Protein AF-A0A962YFQ2-F1 (afdb_monomer)

Secondary structure (DSSP, 8-state):
---HHHHHHHHHHHHH-SS--TTGGGGS--SSS-HHHHHHHHHHHHHHHHHHHHHHH-HHHHHHH-HHHHHHHHHHHHHHS----S--TTTTTTHHHHHHH-GGGTT-TTHHHHHHHHHHHHHHHHSPP-PPPPHHHHTTS--

pLDDT: mean 90.81, std 7.15, range [62.91, 98.56]

Sequence (143 aa):
MPSLRELQLHFASHIYDRNPPDDLPALILSKGIAAGNRLGIYRNNTLTGLSKALAAAYPVIERLVGTDFFRHMAHEYIRRHPSRSGDLADYGMIFPEFLADFEPCRKLVYLPDVARLEQAFNHAYRAAGHPPLATGELAQVAP

Radius of gyration: 20.1 Å; Cα contacts (8 Å, |Δi|>4): 91; chains: 1; bounding box: 49×41×59 Å

Mean predicted aligned error: 5.65 Å

Solvent-accessible surface area (backbone atoms only — not comparable to full-atom values): 8568 Å² total; per-residue (Å²): 131,79,52,72,68,53,50,52,50,53,49,50,36,53,50,66,44,96,80,45,80,86,67,58,50,83,76,42,82,58,80,91,48,55,32,64,57,54,49,50,52,50,28,51,50,51,55,52,51,55,39,50,44,41,44,71,57,34,51,66,59,28,68,74,63,32,65,71,53,37,53,56,51,38,52,54,46,44,65,78,56,62,82,90,59,95,66,58,87,71,52,62,79,60,45,31,62,48,45,67,71,34,69,94,42,60,87,50,76,60,54,27,58,54,40,47,50,38,48,51,51,55,50,61,72,67,47,78,91,69,83,80,75,53,74,77,57,54,74,69,59,80,132

Foldseek 3Di:
DDDPVRLVVQLVCLQQPPDGDPCNQVVDDPPVHRSNVVSVVNSVVQLVVQLVLVCVLQVVLCVVQDVVVSSVLSSVCCNVPPDPDPDSLCPCVCVLVSLCVVVVNVVVNCSSVSSVVSNVVSCVVPDDDDPDDDPVRVVPDDD

Structure (mmCIF, N/CA/C/O backbone):
data_AF-A0A962YFQ2-F1
#
_entry.id   AF-A0A962YFQ2-F1
#
loop_
_atom_site.group_PDB
_atom_site.id
_atom_site.type_symbol
_atom_site.label_atom_id
_atom_site.label_alt_id
_atom_site.label_comp_id
_atom_site.label_asym_id
_atom_site.label_entity_id
_atom_site.label_seq_id
_atom_site.pdbx_PDB_ins_code
_atom_site.Cartn_x
_atom_site.Cartn_y
_atom_site.Cartn_z
_atom_site.occupancy
_atom_site.B_iso_or_equiv
_atom_site.auth_seq_id
_atom_site.auth_comp_id
_atom_site.auth_asym_id
_atom_site.auth_atom_id
_atom_site.pdbx_PDB_model_num
ATOM 1 N N . MET A 1 1 ? 8.362 11.586 -33.984 1.00 77.94 1 MET A N 1
ATOM 2 C CA . MET A 1 1 ? 8.866 11.478 -32.597 1.00 77.94 1 MET A CA 1
ATOM 3 C C . MET A 1 1 ? 7.671 11.594 -31.669 1.00 77.94 1 MET A C 1
ATOM 5 O O . MET A 1 1 ? 6.831 12.436 -31.974 1.00 77.94 1 MET A O 1
ATOM 9 N N . PRO A 1 2 ? 7.555 10.761 -30.621 1.00 84.62 2 PRO A N 1
ATOM 10 C CA . PRO A 1 2 ? 6.449 10.868 -29.673 1.00 84.62 2 PRO A CA 1
ATOM 11 C C . PRO A 1 2 ? 6.481 12.228 -28.967 1.00 84.62 2 PRO A C 1
ATOM 13 O O . PRO A 1 2 ? 7.550 12.777 -28.691 1.00 84.62 2 PRO A O 1
ATOM 16 N N . SER A 1 3 ? 5.307 12.772 -28.677 1.00 92.06 3 SER A N 1
ATOM 17 C CA . SER A 1 3 ? 5.126 13.900 -27.768 1.00 92.06 3 SER A CA 1
ATOM 18 C C . SER A 1 3 ? 5.587 13.538 -26.352 1.00 92.06 3 SER A C 1
ATOM 20 O O . SER A 1 3 ? 5.674 12.365 -25.981 1.00 92.06 3 SER A O 1
ATOM 22 N N . LEU A 1 4 ? 5.832 14.550 -25.512 1.00 90.44 4 LEU A N 1
ATOM 23 C CA . LEU A 1 4 ? 6.191 14.325 -24.106 1.00 90.44 4 LEU A CA 1
ATOM 24 C C . LEU A 1 4 ? 5.137 13.481 -23.374 1.00 90.44 4 LEU A C 1
ATOM 26 O O . LEU A 1 4 ? 5.488 12.591 -22.604 1.00 90.44 4 LEU A O 1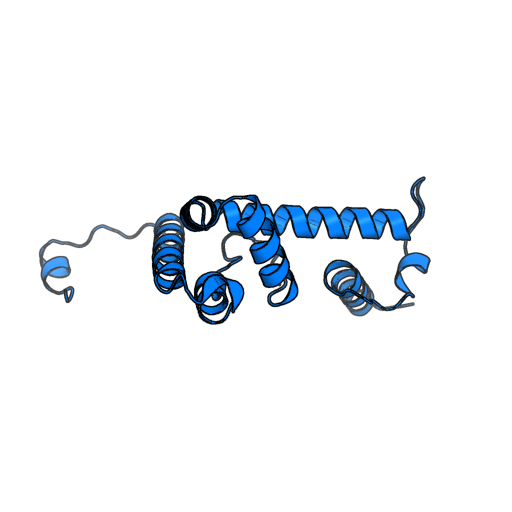
ATOM 30 N N . ARG A 1 5 ? 3.851 13.734 -23.644 1.00 90.62 5 ARG A N 1
ATOM 31 C CA . ARG A 1 5 ? 2.741 12.986 -23.047 1.00 90.62 5 ARG A CA 1
ATOM 32 C C . ARG A 1 5 ? 2.780 11.511 -23.447 1.00 90.62 5 ARG A C 1
ATOM 34 O O . ARG A 1 5 ? 2.615 10.653 -22.588 1.00 90.62 5 ARG A O 1
ATOM 41 N N . GLU A 1 6 ? 3.003 11.216 -24.725 1.00 89.06 6 GLU A N 1
ATOM 42 C CA . GLU A 1 6 ? 3.125 9.836 -25.217 1.00 89.06 6 GLU A CA 1
ATOM 43 C C . GLU A 1 6 ? 4.334 9.141 -24.589 1.00 89.06 6 GLU A C 1
ATOM 45 O O . GLU A 1 6 ? 4.196 8.040 -24.068 1.00 89.06 6 GLU A O 1
ATOM 50 N N . LEU A 1 7 ? 5.485 9.820 -24.514 1.00 88.69 7 LEU A N 1
ATOM 51 C CA . LEU A 1 7 ? 6.682 9.277 -23.871 1.00 88.69 7 LEU A CA 1
ATOM 52 C C . LEU A 1 7 ? 6.449 8.957 -22.385 1.00 88.69 7 LEU A C 1
ATOM 54 O O . LEU A 1 7 ? 6.861 7.900 -21.911 1.00 88.69 7 LEU A O 1
ATOM 58 N N . GLN A 1 8 ? 5.776 9.844 -21.648 1.00 87.81 8 GLN A N 1
ATOM 59 C CA . GLN A 1 8 ? 5.437 9.633 -20.236 1.00 87.81 8 GLN A CA 1
ATOM 60 C C . GLN A 1 8 ? 4.469 8.463 -20.043 1.00 87.81 8 GLN A C 1
ATOM 62 O O . GLN A 1 8 ? 4.661 7.662 -19.129 1.00 87.81 8 GLN A O 1
ATOM 67 N N . LEU A 1 9 ? 3.455 8.339 -20.904 1.00 86.44 9 LEU A N 1
ATOM 68 C CA . LEU A 1 9 ? 2.507 7.225 -20.861 1.00 86.44 9 LEU A CA 1
ATOM 69 C C . LEU A 1 9 ? 3.186 5.896 -21.200 1.00 86.44 9 LEU A C 1
ATOM 71 O O . LEU A 1 9 ? 2.992 4.921 -20.479 1.00 86.44 9 LEU A O 1
ATOM 75 N N . HIS A 1 10 ? 4.033 5.869 -22.233 1.00 87.00 10 HIS A N 1
ATOM 76 C CA . HIS A 1 10 ? 4.788 4.674 -22.611 1.00 87.00 10 HIS A CA 1
ATOM 77 C C . HIS A 1 10 ? 5.740 4.269 -21.482 1.00 87.00 10 HIS A C 1
ATOM 79 O O . HIS A 1 10 ? 5.776 3.103 -21.092 1.00 87.00 10 HIS A O 1
ATOM 85 N N . PHE A 1 11 ? 6.441 5.230 -20.871 1.00 88.19 11 PHE A N 1
ATOM 86 C CA . PHE A 1 11 ? 7.279 4.964 -19.704 1.00 88.19 11 PHE A CA 1
ATOM 87 C C . PHE A 1 11 ? 6.471 4.390 -18.537 1.00 88.19 11 PHE A C 1
ATOM 89 O O . PHE A 1 11 ? 6.837 3.341 -18.016 1.00 88.19 11 PHE A O 1
ATOM 96 N N . ALA A 1 12 ? 5.347 5.012 -18.167 1.00 86.88 12 ALA A N 1
ATOM 97 C CA . ALA A 1 12 ? 4.488 4.524 -17.091 1.00 86.88 12 ALA A CA 1
ATOM 98 C C . ALA A 1 12 ? 3.970 3.100 -17.359 1.00 86.88 12 ALA A C 1
ATOM 100 O O . ALA A 1 12 ? 4.076 2.253 -16.471 1.00 86.88 12 ALA A O 1
ATOM 101 N N . SER A 1 13 ? 3.511 2.796 -18.582 1.00 85.75 13 SER A N 1
ATOM 102 C CA . SER A 1 13 ? 3.131 1.424 -18.960 1.00 85.75 13 SER A CA 1
ATOM 103 C C . SER A 1 13 ? 4.304 0.457 -18.826 1.00 85.75 13 SER A C 1
ATOM 105 O O . SER A 1 13 ? 4.153 -0.642 -18.310 1.00 85.75 13 SER A O 1
ATOM 107 N N . HIS A 1 14 ? 5.521 0.877 -19.176 1.00 86.44 14 HIS A N 1
ATOM 108 C CA . HIS A 1 14 ? 6.696 0.024 -19.042 1.00 86.44 14 HIS A CA 1
ATOM 109 C C . HIS A 1 14 ? 7.063 -0.263 -17.579 1.00 86.44 14 HIS A C 1
ATOM 111 O O . HIS A 1 14 ? 7.680 -1.289 -17.288 1.00 86.44 14 HIS A O 1
ATOM 117 N N . ILE A 1 15 ? 6.678 0.603 -16.642 1.00 86.38 15 ILE A N 1
ATOM 118 C CA . ILE A 1 15 ? 6.889 0.383 -15.209 1.00 86.38 15 ILE A CA 1
ATOM 119 C C . ILE A 1 15 ? 5.787 -0.488 -14.595 1.00 86.38 15 ILE A C 1
ATOM 121 O O . ILE A 1 15 ? 6.109 -1.368 -13.800 1.00 86.38 15 ILE A O 1
ATOM 125 N N . TYR A 1 16 ? 4.520 -0.284 -14.960 1.00 83.50 16 TYR A N 1
ATOM 126 C CA . TYR A 1 16 ? 3.389 -0.943 -14.292 1.00 83.50 16 TYR A CA 1
ATOM 127 C C . TYR A 1 16 ? 2.825 -2.166 -15.031 1.00 83.50 16 TYR A C 1
ATOM 129 O O . TYR A 1 16 ? 2.316 -3.080 -14.379 1.00 83.50 16 TYR A O 1
ATOM 137 N N . ASP A 1 17 ? 2.951 -2.234 -16.357 1.00 76.75 17 ASP A N 1
ATOM 138 C CA . ASP A 1 17 ? 2.393 -3.319 -17.162 1.00 76.75 17 ASP A CA 1
ATOM 139 C C . ASP A 1 17 ? 3.384 -4.468 -17.361 1.00 76.75 17 ASP A C 1
ATOM 141 O O . ASP A 1 17 ? 4.602 -4.301 -17.473 1.00 76.75 17 ASP A O 1
ATOM 145 N N . ARG A 1 18 ? 2.835 -5.685 -17.439 1.00 62.91 18 ARG A N 1
ATOM 146 C CA . ARG A 1 18 ? 3.615 -6.919 -17.617 1.00 62.91 18 ARG A CA 1
ATOM 147 C C . ARG A 1 18 ? 4.084 -7.125 -19.060 1.00 62.91 18 ARG A C 1
ATOM 149 O O . ARG A 1 18 ? 5.040 -7.863 -19.272 1.00 62.91 18 ARG A O 1
ATOM 156 N N . ASN A 1 19 ? 3.405 -6.500 -20.023 1.00 67.00 19 ASN A N 1
ATOM 157 C CA . ASN A 1 19 ? 3.702 -6.604 -21.451 1.00 67.00 19 ASN A CA 1
ATOM 158 C C . ASN A 1 19 ? 3.574 -5.230 -22.134 1.00 67.00 19 ASN A C 1
ATOM 160 O O . ASN A 1 19 ? 2.623 -5.001 -22.883 1.00 67.00 19 ASN A O 1
ATOM 164 N N . PRO A 1 20 ? 4.459 -4.279 -21.799 1.00 69.00 20 PRO A N 1
ATOM 165 C CA . PRO A 1 20 ? 4.416 -2.954 -22.393 1.00 69.00 20 PRO A CA 1
ATOM 166 C C . PRO A 1 20 ? 4.790 -3.004 -23.883 1.00 69.00 20 PRO A C 1
ATOM 168 O O . PRO A 1 20 ? 5.497 -3.924 -24.303 1.00 69.00 20 PRO A O 1
ATOM 171 N N . PRO A 1 21 ? 4.372 -2.008 -24.680 1.00 67.75 21 PRO A N 1
ATOM 172 C CA . PRO A 1 21 ? 4.869 -1.836 -26.040 1.00 67.75 21 PRO A CA 1
ATOM 173 C C . PRO A 1 21 ? 6.407 -1.788 -26.067 1.00 67.75 21 PRO A C 1
ATOM 175 O O . PRO A 1 21 ? 7.038 -1.159 -25.211 1.00 67.75 21 PRO A O 1
ATOM 178 N N . ASP A 1 22 ? 7.012 -2.462 -27.047 1.00 69.75 22 ASP A N 1
ATOM 179 C CA . ASP A 1 22 ? 8.469 -2.662 -27.143 1.00 69.75 22 ASP A CA 1
ATOM 180 C C . ASP A 1 22 ? 9.201 -1.508 -27.865 1.00 69.75 22 ASP A C 1
ATOM 182 O O . ASP A 1 22 ? 10.324 -1.643 -28.344 1.00 69.75 22 ASP A O 1
ATOM 186 N N . ASP A 1 23 ? 8.561 -0.343 -27.980 1.00 78.56 23 ASP A N 1
ATOM 187 C CA . ASP A 1 23 ? 9.088 0.820 -28.705 1.00 78.56 23 ASP A CA 1
ATOM 188 C C . ASP A 1 23 ? 9.971 1.728 -27.829 1.00 78.56 23 ASP A C 1
ATOM 190 O O . ASP A 1 23 ? 10.848 2.439 -28.326 1.00 78.56 23 ASP A O 1
ATOM 194 N N . LEU A 1 24 ? 9.785 1.677 -26.508 1.00 80.75 24 LEU A N 1
ATOM 195 C CA . LEU A 1 24 ? 10.471 2.538 -25.548 1.00 80.75 24 LEU A CA 1
ATOM 196 C C . LEU A 1 24 ? 11.991 2.301 -25.436 1.00 80.75 24 LEU A C 1
ATOM 198 O O . LEU A 1 24 ? 12.719 3.292 -25.320 1.00 80.75 24 LEU A O 1
ATOM 202 N N . PRO A 1 25 ? 12.529 1.061 -25.484 1.00 82.06 25 PRO A N 1
ATOM 203 C CA . PRO A 1 25 ? 13.974 0.839 -25.403 1.00 82.06 25 PRO A CA 1
ATOM 204 C C . PRO A 1 25 ? 14.771 1.582 -26.484 1.00 82.06 25 PRO A C 1
ATOM 206 O O . PRO A 1 25 ? 15.879 2.044 -26.208 1.00 82.06 25 PRO A O 1
ATOM 209 N N . ALA A 1 26 ? 14.197 1.764 -27.679 1.00 83.94 26 ALA A N 1
ATOM 210 C CA . ALA A 1 26 ? 14.825 2.497 -28.781 1.00 83.94 26 ALA A CA 1
ATOM 211 C C . ALA A 1 26 ? 14.988 4.005 -28.498 1.00 83.94 26 ALA A C 1
ATOM 213 O O . ALA A 1 26 ? 15.810 4.669 -29.128 1.00 83.94 26 ALA A O 1
ATOM 214 N N . LEU A 1 27 ? 14.235 4.546 -27.536 1.00 84.44 27 LEU A N 1
ATOM 215 C CA . LEU A 1 27 ? 14.251 5.960 -27.148 1.00 84.44 27 LEU A CA 1
ATOM 216 C C . LEU A 1 27 ? 15.192 6.249 -25.964 1.00 84.44 27 LEU A C 1
ATOM 218 O O . LEU A 1 27 ? 15.368 7.405 -25.578 1.00 84.44 27 LEU A O 1
ATOM 222 N N . ILE A 1 28 ? 15.802 5.218 -25.369 1.00 85.12 28 ILE A N 1
ATOM 223 C CA . ILE A 1 28 ? 16.626 5.341 -24.162 1.00 85.12 28 ILE A CA 1
ATOM 224 C C . ILE A 1 28 ? 18.110 5.292 -24.514 1.00 85.12 28 ILE A C 1
ATOM 226 O O . ILE A 1 28 ? 18.623 4.325 -25.076 1.00 85.12 28 ILE A O 1
ATOM 230 N N . LEU A 1 29 ? 18.845 6.316 -24.080 1.00 85.12 29 LEU A N 1
ATOM 231 C CA . LEU A 1 29 ? 20.295 6.360 -24.230 1.00 85.12 29 LEU A CA 1
ATOM 232 C C . LEU A 1 29 ? 20.971 5.273 -23.383 1.00 85.12 29 LEU A C 1
ATOM 234 O O . LEU A 1 29 ? 20.956 5.302 -22.147 1.00 85.12 29 LEU A O 1
ATOM 238 N N . SER A 1 30 ? 21.638 4.348 -24.065 1.00 77.25 30 SER A N 1
ATOM 239 C CA . SER A 1 30 ? 22.413 3.267 -23.455 1.00 77.25 30 SER A CA 1
ATOM 240 C C . SER A 1 30 ? 23.767 3.791 -22.955 1.00 77.25 30 SER A C 1
ATOM 242 O O . SER A 1 30 ? 24.807 3.563 -23.561 1.00 77.25 30 SER A O 1
ATOM 244 N N . LYS A 1 31 ? 23.780 4.551 -21.851 1.00 80.00 31 LYS A N 1
ATOM 245 C CA . LYS A 1 31 ? 25.022 5.020 -21.198 1.00 80.00 31 LYS A CA 1
ATOM 246 C C . LYS A 1 31 ? 25.626 3.918 -20.315 1.00 80.00 31 LYS A C 1
ATOM 248 O O . LYS A 1 31 ? 25.469 3.965 -19.098 1.00 80.00 31 LYS A O 1
ATOM 253 N N . GLY A 1 32 ? 26.228 2.896 -20.927 1.00 84.38 32 GLY A N 1
ATOM 254 C CA . GLY A 1 32 ? 26.916 1.789 -20.232 1.00 84.38 32 GLY A CA 1
ATOM 255 C C . GLY A 1 32 ? 26.010 0.702 -19.631 1.00 84.38 32 GLY A C 1
ATOM 256 O O . GLY A 1 32 ? 26.500 -0.330 -19.192 1.00 84.38 32 GLY A O 1
ATOM 257 N N . ILE A 1 33 ? 24.690 0.898 -19.649 1.00 86.69 33 ILE A N 1
ATOM 258 C CA . ILE A 1 33 ? 23.678 -0.102 -19.285 1.00 86.69 33 ILE A CA 1
ATOM 259 C C . ILE A 1 33 ? 22.662 -0.133 -20.425 1.00 86.69 33 ILE A C 1
ATOM 261 O O . ILE A 1 33 ? 22.163 0.928 -20.815 1.00 86.69 33 ILE A O 1
ATOM 265 N N . ALA A 1 34 ? 22.360 -1.323 -20.949 1.00 89.06 34 ALA A N 1
ATOM 266 C CA . ALA A 1 34 ? 21.370 -1.502 -22.009 1.00 89.06 34 ALA A CA 1
ATOM 267 C C . ALA A 1 34 ? 20.002 -0.927 -21.598 1.00 89.06 34 ALA A C 1
ATOM 269 O O . ALA A 1 34 ? 19.595 -1.052 -20.441 1.00 89.06 34 ALA A O 1
ATOM 270 N N . ALA A 1 35 ? 19.286 -0.316 -22.544 1.00 87.69 35 ALA A N 1
ATOM 271 C CA . ALA A 1 35 ? 17.995 0.335 -22.308 1.00 87.69 35 ALA A CA 1
ATOM 272 C C . ALA A 1 35 ? 16.992 -0.541 -21.532 1.00 87.69 35 ALA A C 1
ATOM 274 O O . ALA A 1 35 ? 16.442 -0.093 -20.523 1.00 87.69 35 ALA A O 1
ATOM 275 N N . GLY A 1 36 ? 16.829 -1.807 -21.934 1.00 84.81 36 GLY A N 1
ATOM 276 C CA . GLY A 1 36 ? 15.954 -2.762 -21.245 1.00 84.81 36 GLY A CA 1
ATOM 277 C C . GLY A 1 36 ? 16.350 -3.004 -19.783 1.00 84.81 36 GLY A C 1
ATOM 278 O O . GLY A 1 36 ? 15.497 -3.005 -18.900 1.00 84.81 36 GLY A O 1
ATOM 279 N N . ASN A 1 37 ? 17.651 -3.093 -19.488 1.00 87.31 37 ASN A N 1
ATOM 280 C CA . ASN A 1 37 ? 18.136 -3.258 -18.114 1.00 87.31 37 ASN A CA 1
ATOM 281 C C . ASN A 1 37 ? 17.862 -2.010 -17.262 1.00 87.31 37 ASN A C 1
ATOM 283 O O . ASN A 1 37 ? 17.499 -2.132 -16.095 1.00 87.31 37 ASN A O 1
ATOM 287 N N . ARG A 1 38 ? 17.984 -0.804 -17.834 1.00 89.31 38 ARG A N 1
ATOM 288 C CA . ARG A 1 38 ? 17.653 0.453 -17.131 1.00 89.31 38 ARG A CA 1
ATOM 289 C C . ARG A 1 38 ? 16.168 0.514 -16.770 1.00 89.31 38 ARG A C 1
ATOM 291 O O . ARG A 1 38 ? 15.833 0.900 -15.652 1.00 89.31 38 ARG A O 1
ATOM 298 N N . LEU A 1 39 ? 15.299 0.107 -17.696 1.00 88.06 39 LEU A N 1
ATOM 299 C CA . LEU A 1 39 ? 13.858 0.000 -17.458 1.00 88.06 39 LEU A CA 1
ATOM 300 C C . LEU A 1 39 ? 13.545 -1.036 -16.373 1.00 88.06 39 LEU A C 1
ATOM 302 O O . LEU A 1 39 ? 12.767 -0.748 -15.465 1.00 88.06 39 LEU A O 1
ATOM 306 N N . GLY A 1 40 ? 14.213 -2.192 -16.403 1.00 88.31 40 GLY A N 1
ATOM 307 C CA . GLY A 1 40 ? 14.104 -3.214 -15.360 1.00 88.31 40 GLY A CA 1
ATOM 308 C C . GLY A 1 40 ? 14.502 -2.703 -13.972 1.00 88.31 40 GLY A C 1
ATOM 309 O O . GLY A 1 40 ? 13.782 -2.937 -13.003 1.00 88.31 40 GLY A O 1
ATOM 310 N N . ILE A 1 41 ? 15.597 -1.942 -13.867 1.00 90.31 41 ILE A N 1
ATOM 311 C CA . ILE A 1 41 ? 16.017 -1.307 -12.605 1.00 90.31 41 ILE A CA 1
ATOM 312 C C . ILE A 1 41 ? 14.933 -0.356 -12.091 1.00 90.31 41 ILE A C 1
ATOM 314 O O . ILE A 1 41 ? 14.585 -0.405 -10.913 1.00 90.31 41 ILE A O 1
ATOM 318 N N . TYR A 1 42 ? 14.376 0.490 -12.962 1.00 89.88 42 TYR A N 1
ATOM 319 C CA . TYR A 1 42 ? 13.335 1.432 -12.557 1.00 89.88 42 TYR A CA 1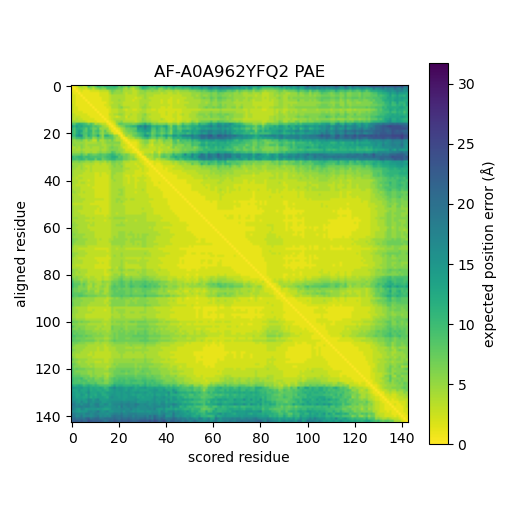
ATOM 320 C C . TYR A 1 42 ? 12.071 0.702 -12.092 1.00 89.88 42 TYR A C 1
ATOM 322 O O . TYR A 1 42 ? 11.562 1.002 -11.017 1.00 89.88 42 TYR A O 1
ATOM 330 N N . ARG A 1 43 ? 11.630 -0.327 -12.830 1.00 90.12 43 ARG A N 1
ATOM 331 C CA . ARG A 1 43 ? 10.495 -1.182 -12.454 1.00 90.12 43 ARG A CA 1
ATOM 332 C C . ARG A 1 43 ? 10.689 -1.806 -11.071 1.00 90.12 43 ARG A C 1
ATOM 334 O O . ARG A 1 43 ? 9.802 -1.719 -10.224 1.00 90.12 43 ARG A O 1
ATOM 341 N N . ASN A 1 44 ? 11.866 -2.378 -10.820 1.00 91.56 44 ASN A N 1
ATOM 342 C CA . ASN A 1 44 ? 12.196 -2.994 -9.534 1.00 91.56 44 ASN A CA 1
ATOM 343 C C . ASN A 1 44 ? 12.213 -1.970 -8.393 1.00 91.56 44 ASN A C 1
ATOM 345 O O . ASN A 1 44 ? 11.691 -2.240 -7.308 1.00 91.56 44 ASN A O 1
ATOM 34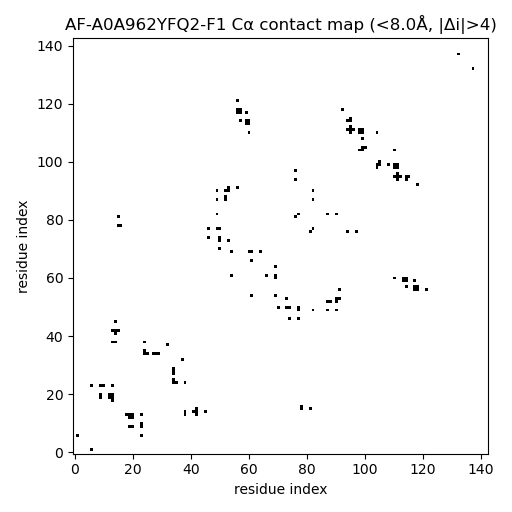9 N N . ASN A 1 45 ? 12.782 -0.788 -8.634 1.00 92.75 45 ASN A N 1
ATOM 350 C CA . ASN A 1 45 ? 12.829 0.285 -7.645 1.00 92.75 45 ASN A CA 1
ATOM 351 C C . ASN A 1 45 ? 11.432 0.821 -7.327 1.00 92.75 45 ASN A C 1
ATOM 353 O O . ASN A 1 45 ? 11.124 1.021 -6.154 1.00 92.75 45 ASN A O 1
ATOM 357 N N . THR A 1 46 ? 10.573 0.997 -8.335 1.00 92.00 46 THR A N 1
ATOM 358 C CA . THR A 1 46 ? 9.176 1.397 -8.136 1.00 92.00 46 THR A CA 1
ATOM 359 C C . THR A 1 46 ? 8.429 0.364 -7.299 1.00 92.00 46 THR A C 1
ATOM 361 O O . THR A 1 46 ? 7.842 0.726 -6.282 1.00 92.00 46 THR A O 1
ATOM 364 N N . LEU A 1 47 ? 8.505 -0.923 -7.655 1.00 92.69 47 LEU A N 1
ATOM 365 C CA . LEU A 1 47 ? 7.845 -1.994 -6.902 1.00 92.69 47 LEU A CA 1
ATOM 366 C C . LEU A 1 47 ? 8.326 -2.048 -5.444 1.00 92.69 47 LEU A C 1
ATOM 368 O O . LEU A 1 47 ? 7.518 -2.124 -4.517 1.00 92.69 47 LEU A O 1
ATOM 372 N N . THR A 1 48 ? 9.641 -1.950 -5.238 1.00 94.12 48 THR A N 1
ATOM 373 C CA . THR A 1 48 ? 10.256 -1.952 -3.904 1.00 94.12 48 THR A CA 1
ATOM 374 C C . THR A 1 48 ? 9.829 -0.732 -3.090 1.00 94.12 48 THR A C 1
ATOM 376 O O . THR A 1 48 ? 9.482 -0.868 -1.920 1.00 94.12 48 THR A O 1
ATOM 379 N N . GLY A 1 49 ? 9.844 0.460 -3.692 1.00 94.75 49 GLY A N 1
ATOM 380 C CA . GLY A 1 49 ? 9.466 1.710 -3.035 1.00 94.75 49 GLY A CA 1
ATOM 381 C C . GLY A 1 49 ? 8.000 1.717 -2.609 1.00 94.75 49 GLY A C 1
ATOM 382 O O . GLY A 1 49 ? 7.705 2.001 -1.452 1.00 94.75 49 GLY A O 1
ATOM 383 N N . LEU A 1 50 ? 7.093 1.320 -3.505 1.00 95.56 50 LEU A N 1
ATOM 384 C CA . LEU A 1 50 ? 5.662 1.242 -3.205 1.00 95.56 50 LEU A CA 1
ATOM 385 C C . LEU A 1 50 ? 5.346 0.166 -2.158 1.00 95.56 50 LEU A C 1
ATOM 387 O O . LEU A 1 50 ? 4.514 0.391 -1.284 1.00 95.56 50 LEU A O 1
ATOM 391 N N . SER A 1 51 ? 6.041 -0.975 -2.189 1.00 96.12 51 SER A N 1
ATOM 392 C CA . SER A 1 51 ? 5.870 -2.019 -1.167 1.00 96.12 51 SER A CA 1
ATOM 393 C C . SER A 1 51 ? 6.324 -1.538 0.211 1.00 96.12 51 SER A C 1
ATOM 395 O O . SER A 1 51 ? 5.646 -1.785 1.204 1.00 96.12 51 SER A O 1
ATOM 397 N N . LYS A 1 52 ? 7.443 -0.803 0.276 1.00 96.19 52 LYS A N 1
ATOM 398 C CA . LYS A 1 52 ? 7.919 -0.179 1.518 1.00 96.19 52 LYS A CA 1
ATOM 399 C C . LYS A 1 52 ? 6.963 0.896 2.028 1.00 96.19 52 LYS A C 1
ATOM 401 O O . LYS A 1 52 ? 6.761 0.980 3.232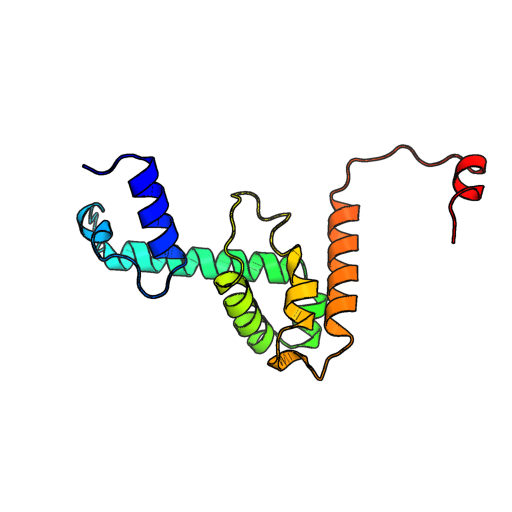 1.00 96.19 52 LYS A O 1
ATOM 406 N N . ALA A 1 53 ? 6.370 1.689 1.136 1.00 95.81 53 ALA A N 1
ATOM 407 C CA . ALA A 1 53 ? 5.365 2.679 1.515 1.00 95.81 53 ALA A CA 1
ATOM 408 C C . ALA A 1 53 ? 4.132 2.010 2.143 1.00 95.81 53 ALA A C 1
ATOM 410 O O . ALA A 1 53 ? 3.687 2.439 3.202 1.00 95.81 53 ALA A O 1
ATOM 411 N N . LEU A 1 54 ? 3.644 0.908 1.559 1.00 97.50 54 LEU A N 1
ATOM 412 C CA . LEU A 1 54 ? 2.551 0.128 2.150 1.00 97.50 54 LEU A CA 1
ATOM 413 C C . LEU A 1 54 ? 2.932 -0.462 3.509 1.00 97.50 54 LEU A C 1
ATOM 415 O O . LEU A 1 54 ? 2.133 -0.387 4.432 1.00 97.50 54 LEU A O 1
ATOM 419 N N . ALA A 1 55 ? 4.136 -1.019 3.656 1.00 97.56 55 ALA A N 1
ATOM 420 C CA . ALA A 1 55 ? 4.601 -1.557 4.939 1.00 97.56 55 ALA A CA 1
ATOM 421 C C . ALA A 1 55 ? 4.698 -0.469 6.022 1.00 97.56 55 ALA A C 1
ATOM 423 O O . ALA A 1 55 ? 4.353 -0.704 7.175 1.00 97.56 55 ALA A O 1
ATOM 424 N N . ALA A 1 56 ? 5.129 0.739 5.647 1.00 95.69 56 ALA A N 1
ATOM 425 C CA . ALA A 1 56 ? 5.182 1.879 6.555 1.00 95.69 56 ALA A CA 1
ATOM 426 C C . ALA A 1 56 ? 3.784 2.385 6.949 1.00 95.69 56 ALA A C 1
ATOM 428 O O . ALA A 1 56 ? 3.594 2.798 8.089 1.00 95.69 56 ALA A O 1
ATOM 429 N N . ALA A 1 57 ? 2.818 2.343 6.026 1.00 95.75 57 ALA A N 1
ATOM 430 C CA . ALA A 1 57 ? 1.437 2.742 6.286 1.00 95.75 57 ALA A CA 1
ATOM 431 C C . ALA A 1 57 ? 0.642 1.683 7.074 1.00 95.75 57 ALA A C 1
ATOM 433 O O . ALA A 1 57 ? -0.238 2.049 7.848 1.00 95.75 57 ALA A O 1
ATOM 434 N N . TYR A 1 58 ? 0.960 0.396 6.898 1.00 97.69 58 TYR A N 1
ATOM 435 C CA . TYR A 1 58 ? 0.223 -0.739 7.468 1.00 97.69 58 TYR A CA 1
ATOM 436 C C . TYR A 1 58 ? 1.124 -1.749 8.218 1.00 97.69 58 TYR A C 1
ATOM 438 O O . TYR A 1 58 ? 1.121 -2.948 7.896 1.00 97.69 58 TYR A O 1
ATOM 446 N N . PRO A 1 59 ? 1.939 -1.307 9.197 1.00 97.94 59 PRO A N 1
ATOM 447 C CA . PRO A 1 59 ? 2.877 -2.177 9.907 1.00 97.94 59 PRO A CA 1
ATOM 448 C C . PRO A 1 59 ? 2.195 -3.282 10.727 1.00 97.94 59 PRO A C 1
ATOM 450 O O . PRO A 1 59 ? 2.770 -4.359 10.908 1.00 97.94 59 PRO A O 1
ATOM 453 N N . VAL A 1 60 ? 0.981 -3.064 11.241 1.00 98.38 60 VAL A N 1
ATOM 454 C CA . VAL A 1 60 ? 0.230 -4.099 11.965 1.00 98.38 60 VAL A CA 1
ATOM 455 C C . VAL A 1 60 ? -0.265 -5.163 10.994 1.00 98.38 60 VAL A C 1
ATOM 457 O O . VAL A 1 60 ? -0.127 -6.348 11.305 1.00 98.38 60 VAL A O 1
ATOM 460 N N . ILE A 1 61 ? -0.750 -4.786 9.805 1.00 98.50 61 ILE A N 1
ATOM 461 C CA . ILE A 1 61 ? -1.082 -5.772 8.765 1.00 98.50 61 ILE A CA 1
ATOM 462 C C . ILE A 1 61 ? 0.132 -6.641 8.429 1.00 98.50 61 ILE A C 1
ATOM 464 O O . ILE A 1 61 ? -0.001 -7.865 8.431 1.00 98.50 61 ILE A O 1
ATOM 468 N N . GLU A 1 62 ? 1.313 -6.051 8.206 1.00 98.56 62 GLU A N 1
ATOM 469 C CA . GLU A 1 62 ? 2.536 -6.823 7.935 1.00 98.56 62 GLU A CA 1
ATOM 470 C C . GLU A 1 62 ? 2.843 -7.821 9.061 1.00 98.56 62 GLU A C 1
ATOM 472 O O . GLU A 1 62 ? 3.132 -8.988 8.794 1.00 98.56 62 GLU A O 1
ATOM 477 N N . ARG A 1 63 ? 2.725 -7.400 10.324 1.00 98.38 63 ARG A N 1
ATOM 478 C CA . ARG A 1 63 ? 2.958 -8.275 11.484 1.00 98.38 63 ARG A CA 1
ATOM 479 C C . ARG A 1 63 ? 1.950 -9.416 11.587 1.00 98.38 63 ARG A C 1
ATOM 481 O O . ARG A 1 63 ? 2.321 -10.499 12.027 1.00 98.38 63 ARG A O 1
ATOM 488 N N . LEU A 1 64 ? 0.693 -9.176 11.217 1.00 98.19 64 LEU A N 1
ATOM 489 C CA . LEU A 1 64 ? -0.378 -10.171 11.297 1.00 98.19 64 LEU A CA 1
ATOM 490 C C . LEU A 1 64 ? -0.235 -11.265 10.239 1.00 98.19 64 LEU A C 1
ATOM 492 O O . LEU A 1 64 ? -0.489 -12.432 10.529 1.00 98.19 64 LEU A O 1
ATOM 496 N N . VAL A 1 65 ? 0.156 -10.893 9.020 1.00 97.88 65 VAL A N 1
ATOM 497 C CA . VAL A 1 65 ? 0.239 -11.832 7.888 1.00 97.88 65 VAL A CA 1
ATOM 498 C C . VAL A 1 65 ? 1.652 -12.374 7.649 1.00 97.88 65 VAL A C 1
ATOM 500 O O . VAL A 1 65 ? 1.820 -13.381 6.965 1.00 97.88 65 VAL A O 1
ATOM 503 N N . GLY A 1 66 ? 2.665 -11.720 8.219 1.00 98.31 66 GLY A N 1
ATOM 504 C CA . GLY A 1 66 ? 4.079 -12.007 8.013 1.00 98.31 66 GLY A CA 1
ATOM 505 C C . GLY A 1 66 ? 4.657 -11.324 6.769 1.00 98.31 66 GLY A C 1
ATOM 506 O O . GLY A 1 66 ? 3.994 -11.177 5.741 1.00 98.31 66 GLY A O 1
ATOM 507 N N . THR A 1 67 ? 5.936 -10.950 6.842 1.00 97.88 67 THR A N 1
ATOM 508 C CA . THR A 1 67 ? 6.645 -10.167 5.813 1.00 97.88 67 THR A CA 1
ATOM 509 C C . THR A 1 67 ? 6.596 -10.789 4.416 1.00 97.88 67 THR A C 1
ATOM 511 O O . THR A 1 67 ? 6.375 -10.083 3.431 1.00 97.88 67 THR A O 1
ATOM 514 N N . ASP A 1 68 ? 6.771 -12.108 4.290 1.00 97.75 68 ASP A N 1
ATOM 515 C CA . ASP A 1 68 ? 6.773 -12.752 2.972 1.00 97.75 68 ASP A CA 1
ATOM 516 C C . ASP A 1 68 ? 5.397 -12.707 2.306 1.00 97.75 68 ASP A C 1
ATOM 518 O O . ASP A 1 68 ? 5.305 -12.413 1.111 1.00 97.75 68 ASP A O 1
ATOM 522 N N . PHE A 1 69 ? 4.324 -12.951 3.062 1.00 97.81 69 PHE A N 1
ATOM 523 C CA . PHE A 1 69 ? 2.965 -12.837 2.538 1.00 97.81 69 PHE A CA 1
ATOM 524 C C . PHE A 1 69 ? 2.620 -11.378 2.240 1.00 97.81 69 PHE A C 1
ATOM 526 O O . PHE A 1 69 ? 2.106 -11.084 1.160 1.00 97.81 69 PHE A O 1
ATOM 533 N N . PHE A 1 70 ? 2.974 -10.458 3.143 1.00 98.31 70 PHE A N 1
ATOM 534 C CA . PHE A 1 70 ? 2.761 -9.028 2.948 1.00 98.31 70 PHE A CA 1
ATOM 535 C C . PHE A 1 70 ? 3.413 -8.534 1.657 1.00 98.31 70 PHE A C 1
ATOM 537 O O . PHE A 1 70 ? 2.766 -7.851 0.872 1.00 98.31 70 PHE A O 1
ATOM 544 N N . ARG A 1 71 ? 4.656 -8.942 1.373 1.00 97.00 71 ARG A N 1
ATOM 545 C CA . ARG A 1 71 ? 5.350 -8.589 0.127 1.00 97.00 71 ARG A CA 1
ATOM 546 C C . ARG A 1 71 ? 4.585 -9.056 -1.115 1.00 97.00 71 ARG A C 1
ATOM 548 O O . ARG A 1 71 ? 4.419 -8.280 -2.052 1.00 97.00 71 ARG A O 1
ATOM 555 N N . HIS A 1 72 ? 4.097 -10.298 -1.133 1.00 96.19 72 HIS A N 1
ATOM 556 C CA . HIS A 1 72 ? 3.302 -10.806 -2.261 1.00 96.19 72 HIS A CA 1
ATOM 557 C C . HIS A 1 72 ? 1.975 -10.054 -2.413 1.00 96.19 72 HIS A C 1
ATOM 559 O O . HIS A 1 72 ? 1.594 -9.675 -3.519 1.00 96.19 72 HIS A O 1
ATOM 565 N N . MET A 1 73 ? 1.293 -9.802 -1.299 1.00 97.50 73 MET A N 1
ATOM 566 C CA . MET A 1 73 ? 0.041 -9.056 -1.257 1.00 97.50 73 MET A CA 1
ATOM 567 C C . MET A 1 73 ? 0.222 -7.600 -1.716 1.00 97.50 73 MET A C 1
ATOM 569 O O . MET A 1 73 ? -0.569 -7.106 -2.515 1.00 97.50 73 MET A O 1
ATOM 573 N N . ALA A 1 74 ? 1.297 -6.936 -1.288 1.00 97.25 74 ALA A N 1
ATOM 574 C CA . ALA A 1 74 ? 1.663 -5.591 -1.715 1.00 97.25 74 ALA A CA 1
ATOM 575 C C . ALA A 1 74 ? 1.931 -5.536 -3.224 1.00 97.25 74 ALA A C 1
ATOM 577 O O . ALA A 1 74 ? 1.446 -4.629 -3.895 1.00 97.25 74 ALA A O 1
ATOM 578 N N . HIS A 1 75 ? 2.637 -6.523 -3.788 1.00 95.06 75 HIS A N 1
ATOM 579 C CA . HIS A 1 75 ? 2.833 -6.613 -5.237 1.00 95.06 75 HIS A CA 1
ATOM 580 C C . HIS A 1 75 ? 1.502 -6.739 -5.995 1.00 95.06 75 HIS A C 1
ATOM 582 O O . HIS A 1 75 ? 1.310 -6.067 -7.009 1.00 95.06 75 HIS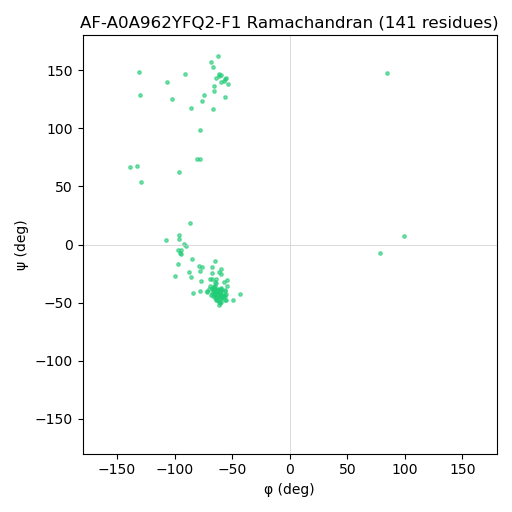 A O 1
ATOM 588 N N . GLU A 1 76 ? 0.567 -7.556 -5.499 1.00 95.69 76 GLU A N 1
ATOM 589 C CA . GLU A 1 76 ? -0.771 -7.671 -6.091 1.00 95.69 76 GLU A CA 1
ATOM 590 C C . GLU A 1 76 ? -1.570 -6.368 -5.984 1.00 95.69 76 GLU A C 1
ATOM 592 O O . GLU A 1 76 ? -2.219 -5.980 -6.958 1.00 95.69 76 GLU A O 1
ATOM 597 N N . TYR A 1 77 ? -1.484 -5.663 -4.853 1.00 96.81 77 TYR A N 1
ATOM 598 C CA . TYR A 1 77 ? -2.095 -4.346 -4.692 1.00 96.81 77 TYR A CA 1
ATOM 599 C C . TYR A 1 77 ? -1.520 -3.336 -5.690 1.00 96.81 77 TYR A C 1
ATOM 601 O O . TYR A 1 77 ? -2.276 -2.731 -6.441 1.00 96.81 77 TYR A O 1
ATOM 609 N N . ILE A 1 78 ? -0.189 -3.207 -5.763 1.00 94.81 78 ILE A N 1
ATOM 610 C CA . ILE A 1 78 ? 0.516 -2.283 -6.670 1.00 94.81 78 ILE A CA 1
ATOM 611 C C . ILE A 1 78 ? 0.113 -2.527 -8.125 1.00 94.81 78 ILE A C 1
ATOM 613 O O . ILE A 1 78 ? -0.072 -1.584 -8.892 1.00 94.81 78 ILE A O 1
ATOM 617 N N . ARG A 1 79 ? -0.056 -3.796 -8.504 1.00 91.12 79 ARG A N 1
ATOM 618 C CA . ARG A 1 79 ? -0.466 -4.183 -9.855 1.00 91.12 79 ARG A CA 1
ATOM 619 C C . ARG A 1 79 ? -1.896 -3.751 -10.185 1.00 91.12 79 ARG A C 1
ATOM 621 O O . ARG A 1 79 ? -2.170 -3.395 -11.325 1.00 91.12 79 ARG A O 1
ATOM 628 N N . ARG A 1 80 ? -2.821 -3.831 -9.225 1.00 92.44 80 ARG A N 1
ATOM 629 C CA . ARG A 1 80 ? -4.240 -3.474 -9.423 1.00 92.44 80 ARG A CA 1
ATOM 630 C C . ARG A 1 80 ? -4.502 -1.981 -9.222 1.00 92.44 80 ARG A C 1
ATOM 632 O O . ARG A 1 80 ? -5.420 -1.435 -9.826 1.00 92.44 80 ARG A O 1
ATOM 639 N N . HIS A 1 81 ? -3.684 -1.334 -8.399 1.00 93.12 81 HIS A N 1
ATOM 640 C CA . HIS A 1 81 ? -3.831 0.049 -7.962 1.00 93.12 81 HIS A CA 1
ATOM 641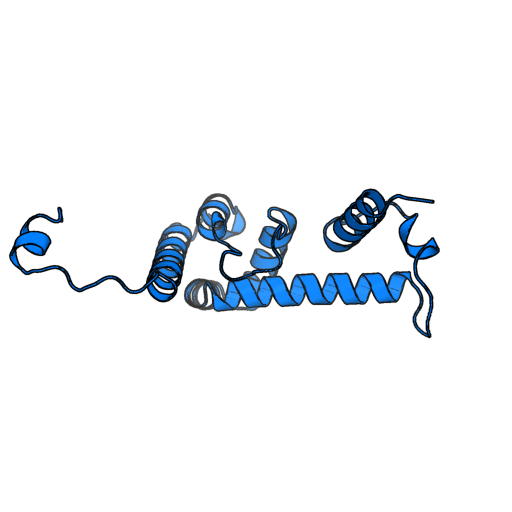 C C . HIS A 1 81 ? -2.486 0.788 -8.088 1.00 93.12 81 HIS A C 1
ATOM 643 O O . HIS A 1 81 ? -1.880 1.145 -7.075 1.00 93.12 81 HIS A O 1
ATOM 649 N N . PRO A 1 82 ? -1.983 1.013 -9.319 1.00 90.75 82 PRO A N 1
ATOM 650 C CA . PRO A 1 82 ? -0.709 1.696 -9.525 1.00 90.75 82 PRO A CA 1
ATOM 651 C C . PRO A 1 82 ? -0.750 3.122 -8.966 1.00 90.75 82 PRO A C 1
ATOM 653 O O . PRO A 1 82 ? -1.784 3.797 -9.024 1.00 90.75 82 PRO A O 1
ATOM 656 N N . SER A 1 83 ? 0.385 3.612 -8.453 1.00 90.38 83 SER A N 1
ATOM 657 C CA . SER A 1 83 ? 0.450 4.985 -7.948 1.00 90.38 83 SER A CA 1
ATOM 658 C C . SER A 1 83 ? 0.264 5.993 -9.082 1.00 90.38 83 SER A C 1
ATOM 660 O O . SER A 1 83 ? 0.917 5.919 -10.126 1.00 90.38 83 SER A O 1
ATOM 662 N N . ARG A 1 84 ? -0.612 6.970 -8.842 1.00 85.50 84 ARG A N 1
ATOM 663 C CA . ARG A 1 84 ? -0.896 8.093 -9.749 1.00 85.50 84 ARG A CA 1
ATOM 664 C C . ARG A 1 84 ? -0.318 9.418 -9.247 1.00 85.50 84 ARG A C 1
ATOM 666 O O . ARG A 1 84 ? -0.548 10.448 -9.873 1.00 85.50 84 ARG A O 1
ATOM 673 N N . SER A 1 85 ? 0.410 9.387 -8.130 1.00 85.81 85 SER A N 1
ATOM 674 C CA . SER A 1 85 ? 0.998 10.553 -7.471 1.00 85.81 85 SER A CA 1
ATOM 675 C C . SER A 1 85 ? 2.471 10.304 -7.150 1.00 85.81 85 SER A C 1
ATOM 677 O O . SER A 1 85 ? 2.882 9.172 -6.884 1.00 85.81 85 SER A O 1
ATOM 679 N N . GLY A 1 86 ? 3.268 11.374 -7.177 1.00 82.62 86 GLY A N 1
ATOM 680 C CA . GLY A 1 86 ? 4.632 11.359 -6.642 1.00 82.62 86 GLY A CA 1
ATOM 681 C C . GLY A 1 86 ? 4.672 11.419 -5.113 1.00 82.62 86 GLY A C 1
ATOM 682 O O . GLY A 1 86 ? 5.676 11.038 -4.520 1.00 82.62 86 GLY A O 1
ATOM 683 N N . ASP A 1 87 ? 3.583 11.866 -4.484 1.00 86.88 87 ASP A N 1
ATOM 684 C CA . ASP A 1 87 ? 3.408 11.805 -3.038 1.00 86.88 87 ASP A CA 1
ATOM 685 C C . ASP A 1 87 ? 2.826 10.439 -2.655 1.00 86.88 87 ASP A C 1
ATOM 687 O O . ASP A 1 87 ? 1.728 10.073 -3.083 1.00 86.88 87 ASP A O 1
ATOM 691 N N . LEU A 1 88 ? 3.592 9.675 -1.876 1.00 88.94 88 LEU A N 1
ATOM 692 C CA . LEU A 1 88 ? 3.209 8.341 -1.412 1.00 88.94 88 LEU A CA 1
ATOM 693 C C . LEU A 1 88 ? 2.462 8.361 -0.084 1.00 88.94 88 LEU A C 1
ATOM 695 O O . LEU A 1 88 ? 2.082 7.305 0.409 1.00 88.94 88 LEU A O 1
ATOM 699 N N . ALA A 1 89 ? 2.256 9.527 0.513 1.00 85.56 89 ALA A N 1
ATOM 700 C CA . ALA A 1 89 ? 1.665 9.596 1.830 1.00 85.56 89 ALA A CA 1
ATOM 701 C C . ALA A 1 89 ? 0.185 9.149 1.820 1.00 85.56 89 ALA A C 1
ATOM 703 O O . ALA A 1 89 ? -0.274 8.540 2.784 1.00 85.56 89 ALA A O 1
ATOM 704 N N . ASP A 1 90 ? -0.524 9.350 0.703 1.00 86.12 90 ASP A N 1
ATOM 705 C CA . ASP A 1 90 ? -1.883 8.825 0.469 1.00 86.12 90 ASP A CA 1
ATOM 706 C C . ASP A 1 90 ? -1.879 7.503 -0.324 1.00 86.12 90 ASP A C 1
ATOM 708 O O . ASP A 1 90 ? -2.916 7.013 -0.783 1.00 86.12 90 ASP A O 1
ATOM 712 N N . TYR A 1 91 ? -0.704 6.913 -0.553 1.00 92.88 91 TYR A N 1
ATOM 713 C CA . TYR A 1 91 ? -0.623 5.646 -1.260 1.00 92.88 91 TYR A CA 1
ATOM 714 C C . TYR A 1 91 ? -1.084 4.508 -0.348 1.00 92.88 91 TYR A C 1
ATOM 716 O O . TYR A 1 91 ? -0.600 4.353 0.769 1.00 92.88 91 TYR A O 1
ATOM 724 N N . GLY A 1 92 ? -2.017 3.691 -0.837 1.00 94.38 92 GLY A N 1
ATOM 725 C CA . GLY A 1 92 ? -2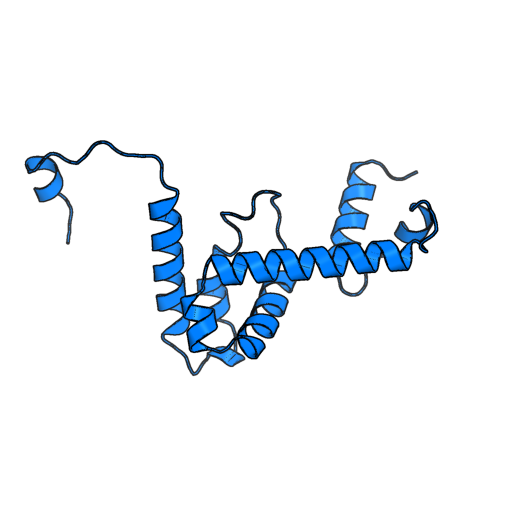.632 2.638 -0.034 1.00 94.38 92 GLY A CA 1
ATOM 726 C C . GLY A 1 92 ? -4.005 2.996 0.533 1.00 94.38 92 GLY A C 1
ATOM 727 O O . GLY A 1 92 ? -4.541 2.203 1.291 1.00 94.38 92 GLY A O 1
ATOM 728 N N . MET A 1 93 ? -4.624 4.127 0.176 1.00 93.50 93 MET A N 1
ATOM 729 C CA . MET A 1 93 ? -5.950 4.489 0.716 1.00 93.50 93 MET A CA 1
ATOM 730 C C . MET A 1 93 ? -7.076 3.489 0.388 1.00 93.50 93 MET A C 1
ATOM 732 O O . MET A 1 93 ? -8.058 3.434 1.112 1.00 93.50 93 MET A O 1
ATOM 736 N N . ILE A 1 94 ? -6.931 2.697 -0.679 1.00 95.50 94 ILE A N 1
ATOM 737 C CA . ILE A 1 94 ? -7.893 1.643 -1.077 1.00 95.50 94 ILE A CA 1
ATOM 738 C C . ILE A 1 94 ? -7.446 0.262 -0.543 1.00 95.50 94 ILE A C 1
ATOM 740 O O . ILE A 1 94 ? -7.986 -0.783 -0.892 1.00 95.50 94 ILE A O 1
ATOM 744 N N . PHE A 1 95 ? -6.368 0.213 0.245 1.00 97.25 95 PHE A N 1
ATOM 745 C CA . PHE A 1 95 ? -5.820 -1.042 0.754 1.00 97.25 95 PHE A CA 1
ATOM 746 C C . PHE A 1 95 ? -6.821 -1.815 1.626 1.00 97.25 95 PHE A C 1
ATOM 748 O O . PHE A 1 95 ? -6.935 -3.020 1.411 1.00 97.25 95 PHE A O 1
ATOM 755 N N . PRO A 1 96 ? -7.608 -1.188 2.526 1.00 97.56 96 PRO A N 1
ATOM 756 C CA . PRO A 1 96 ? -8.610 -1.918 3.300 1.00 97.56 96 PRO A CA 1
ATOM 757 C C . PRO A 1 96 ? -9.679 -2.602 2.436 1.00 97.56 96 PRO A C 1
ATOM 759 O O . PRO A 1 96 ? -10.004 -3.765 2.668 1.00 97.56 96 PRO A O 1
ATOM 762 N N . GLU A 1 97 ? -10.194 -1.922 1.410 1.00 97.31 97 GLU A N 1
ATOM 763 C CA . GLU A 1 97 ? -11.169 -2.484 0.466 1.00 97.31 97 GLU A CA 1
ATOM 764 C C . GLU A 1 97 ? -10.542 -3.614 -0.348 1.00 97.31 97 GLU A C 1
ATOM 766 O O . GLU A 1 97 ? -11.130 -4.683 -0.492 1.00 97.31 97 GLU A O 1
ATOM 771 N N . PHE A 1 98 ? -9.302 -3.423 -0.805 1.00 97.75 98 PHE A N 1
ATOM 772 C CA . PHE A 1 98 ? -8.551 -4.480 -1.469 1.00 97.75 98 PHE A CA 1
ATOM 773 C C . PHE A 1 98 ? -8.419 -5.726 -0.585 1.00 97.75 98 PHE A C 1
ATOM 775 O O . PHE A 1 98 ? -8.613 -6.831 -1.083 1.00 97.75 98 PHE A O 1
ATOM 782 N N . LEU A 1 99 ? -8.120 -5.577 0.711 1.00 97.62 99 LEU A N 1
ATOM 783 C CA . LEU A 1 99 ? -8.007 -6.709 1.637 1.00 97.62 99 LEU A CA 1
ATOM 784 C C . LEU A 1 99 ? -9.336 -7.445 1.829 1.00 97.62 99 LEU A C 1
ATOM 786 O O . LEU A 1 99 ? -9.315 -8.659 2.033 1.00 97.62 99 LEU A O 1
ATOM 790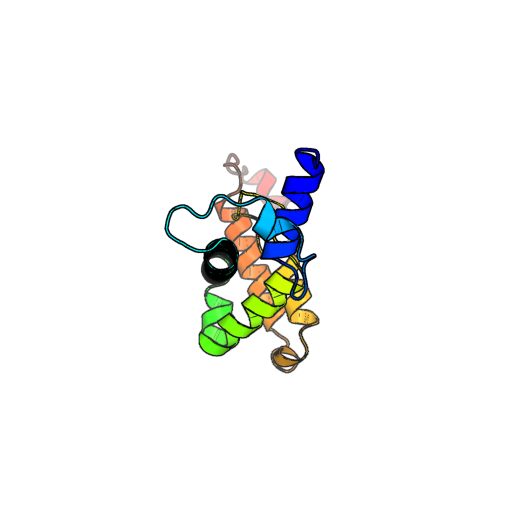 N N . ALA A 1 100 ? -10.466 -6.736 1.756 1.00 96.44 100 ALA A N 1
ATOM 791 C CA . ALA A 1 100 ? -11.792 -7.342 1.856 1.00 96.44 100 ALA A CA 1
ATOM 792 C C . ALA A 1 100 ? -12.089 -8.267 0.663 1.00 96.44 100 ALA A C 1
ATOM 794 O O . ALA A 1 100 ? -12.671 -9.335 0.847 1.00 96.44 100 ALA A O 1
ATOM 795 N N . ASP A 1 101 ? -11.612 -7.897 -0.528 1.00 96.00 101 ASP A N 1
ATOM 796 C CA . ASP A 1 101 ? -11.815 -8.651 -1.772 1.00 96.00 101 ASP A CA 1
ATOM 797 C C . ASP A 1 101 ? -10.652 -9.605 -2.114 1.00 96.00 101 ASP A C 1
ATOM 799 O O . ASP A 1 101 ? -10.721 -10.392 -3.066 1.00 96.00 101 ASP A O 1
ATOM 803 N N . PHE A 1 102 ? -9.542 -9.547 -1.374 1.00 96.50 102 PHE A N 1
ATOM 804 C CA . PHE A 1 102 ? -8.366 -10.361 -1.654 1.00 96.50 102 PHE A CA 1
ATOM 805 C C . PHE A 1 102 ? -8.572 -11.793 -1.153 1.00 96.50 102 PHE A C 1
ATOM 807 O O . PHE A 1 102 ? -8.360 -12.100 0.016 1.00 96.50 102 PHE A O 1
ATOM 814 N N . GLU A 1 103 ? -8.942 -12.691 -2.070 1.00 96.31 103 GLU A N 1
ATOM 815 C CA . GLU A 1 103 ? -9.249 -14.107 -1.805 1.00 96.31 103 GLU A CA 1
ATOM 816 C C . GLU A 1 103 ? -8.267 -14.825 -0.843 1.00 96.31 103 GLU A C 1
ATOM 818 O O . GLU A 1 103 ? -8.739 -15.517 0.064 1.00 96.31 103 GLU A O 1
ATOM 823 N N . PRO A 1 104 ? -6.928 -14.647 -0.928 1.00 96.31 104 PRO A N 1
ATOM 824 C CA . PRO A 1 104 ? -6.001 -15.240 0.044 1.00 96.31 104 PRO A CA 1
ATOM 825 C C . PRO A 1 104 ? -6.223 -14.802 1.503 1.00 96.31 104 PRO A C 1
ATOM 827 O O . PRO A 1 104 ? -5.903 -15.558 2.419 1.00 96.31 104 PRO A O 1
ATOM 830 N N . CYS A 1 105 ? -6.800 -13.621 1.733 1.00 94.56 105 CYS A N 1
ATOM 831 C CA . CYS A 1 105 ? -7.138 -13.082 3.052 1.00 94.56 105 CYS A CA 1
ATOM 832 C C . CYS A 1 105 ? -8.561 -13.426 3.516 1.00 94.56 105 CYS A C 1
ATOM 834 O O . CYS A 1 105 ? -8.918 -13.069 4.634 1.00 94.56 105 CYS A O 1
ATOM 836 N N . ARG A 1 106 ? -9.371 -14.164 2.740 1.00 94.06 106 ARG A N 1
ATOM 837 C CA . ARG A 1 106 ? -10.801 -14.397 3.040 1.00 94.06 106 ARG A CA 1
ATOM 838 C C . ARG A 1 106 ? -11.081 -14.974 4.436 1.00 94.06 106 ARG A C 1
ATOM 840 O O . ARG A 1 106 ? -12.135 -14.724 5.009 1.00 94.06 106 ARG A O 1
ATOM 847 N N . LYS A 1 107 ? -10.162 -15.770 4.993 1.00 95.12 107 LYS A N 1
ATOM 848 C CA . LYS A 1 107 ? -10.299 -16.335 6.354 1.00 95.12 107 LYS A CA 1
ATOM 849 C C . LYS A 1 107 ? -9.946 -15.338 7.467 1.00 95.12 107 LYS A C 1
ATOM 851 O O . LYS A 1 107 ? -10.324 -15.555 8.613 1.00 95.12 107 LYS A O 1
ATOM 856 N N . LEU A 1 108 ? -9.230 -14.266 7.142 1.00 96.12 108 LEU A N 1
ATOM 857 C CA . LEU A 1 108 ? -8.798 -13.207 8.051 1.00 96.12 108 LEU A CA 1
ATOM 858 C C . LEU A 1 108 ? -9.789 -12.039 7.981 1.00 96.12 108 LEU A C 1
ATOM 860 O O . LEU A 1 108 ? -9.441 -10.931 7.589 1.00 96.12 108 LEU A O 1
ATOM 864 N N . VAL A 1 109 ? -11.046 -12.294 8.349 1.00 96.38 109 VAL A N 1
ATOM 865 C CA . VAL A 1 109 ? -12.163 -11.345 8.155 1.00 96.38 109 VAL A CA 1
ATOM 866 C C . VAL A 1 109 ? -11.978 -9.994 8.856 1.00 96.38 109 VAL A C 1
ATOM 868 O O . VAL A 1 109 ? -12.590 -9.014 8.456 1.00 96.38 109 VAL A O 1
ATOM 871 N N . TYR A 1 110 ? -11.116 -9.932 9.874 1.00 97.25 110 TYR A N 1
ATOM 872 C CA . TYR A 1 110 ? -10.799 -8.721 10.636 1.00 97.25 110 TYR A CA 1
ATOM 873 C C . TYR A 1 110 ? -9.712 -7.849 9.984 1.00 97.25 110 TYR A C 1
ATOM 875 O O . TYR A 1 110 ? -9.490 -6.719 10.410 1.00 97.25 110 TYR A O 1
ATOM 883 N N . LEU A 1 111 ? -8.994 -8.364 8.980 1.00 97.75 111 LEU A N 1
ATOM 884 C CA . LEU A 1 111 ? -7.839 -7.690 8.385 1.00 97.75 111 LEU A CA 1
ATOM 885 C C . LEU A 1 111 ? -8.193 -6.330 7.743 1.00 97.75 111 LEU A C 1
ATOM 887 O O . LEU A 1 111 ? -7.442 -5.378 7.964 1.00 97.75 111 LEU A O 1
ATOM 891 N N . PRO A 1 112 ? -9.328 -6.181 7.024 1.00 98.25 112 PRO A N 1
ATOM 892 C CA . PRO A 1 112 ? -9.759 -4.881 6.508 1.00 98.25 112 PRO A CA 1
ATOM 893 C C . PRO A 1 112 ? -9.999 -3.848 7.613 1.00 98.25 112 PRO A C 1
ATOM 895 O O . PRO A 1 112 ? -9.615 -2.693 7.458 1.00 98.25 112 PRO A O 1
ATOM 898 N N . ASP A 1 113 ? -10.583 -4.245 8.745 1.00 98.38 113 ASP A N 1
ATOM 899 C CA . ASP A 1 113 ? -10.886 -3.320 9.844 1.00 98.38 113 ASP A CA 1
ATOM 900 C C . ASP A 1 113 ? -9.618 -2.840 10.552 1.00 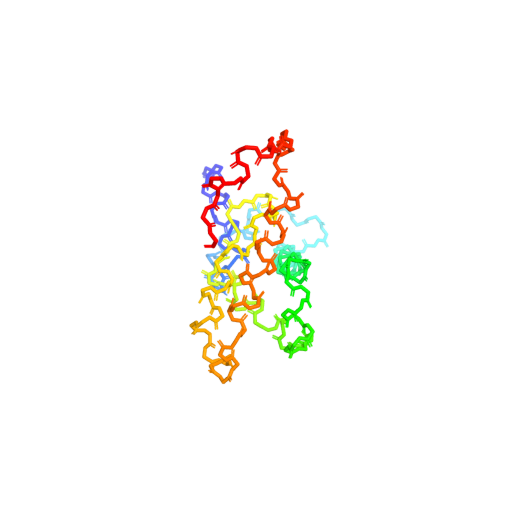98.38 113 ASP A C 1
ATOM 902 O O . ASP A 1 113 ? -9.495 -1.657 10.872 1.00 98.38 113 ASP A O 1
ATOM 906 N N . VAL A 1 114 ? -8.630 -3.725 10.720 1.00 98.44 114 VAL A N 1
ATOM 907 C CA . VAL A 1 114 ? -7.304 -3.329 11.216 1.00 98.44 114 VAL A CA 1
ATOM 908 C C . VAL A 1 114 ? -6.645 -2.340 10.251 1.00 98.44 114 VAL A C 1
ATOM 910 O O . VAL A 1 114 ? -6.096 -1.334 10.692 1.00 98.44 114 VAL A O 1
ATOM 913 N N . ALA A 1 115 ? -6.752 -2.568 8.940 1.00 98.19 115 ALA A N 1
ATOM 914 C CA . ALA A 1 115 ? -6.199 -1.648 7.952 1.00 98.19 115 ALA A CA 1
ATOM 915 C C . ALA A 1 115 ? -6.906 -0.281 7.985 1.00 98.19 115 ALA A C 1
ATOM 917 O O . ALA A 1 115 ? -6.234 0.746 7.933 1.00 98.19 115 ALA A O 1
ATOM 918 N N . ARG A 1 116 ? -8.237 -0.235 8.147 1.00 98.25 116 ARG A N 1
ATOM 919 C CA . ARG A 1 116 ? -8.980 1.031 8.333 1.00 98.25 116 ARG A CA 1
ATOM 920 C C . ARG A 1 116 ? -8.516 1.789 9.571 1.00 98.25 116 ARG A C 1
ATOM 922 O O . ARG A 1 116 ? -8.404 3.011 9.526 1.00 98.25 116 ARG A O 1
ATOM 929 N N . LEU A 1 117 ? -8.219 1.081 10.661 1.00 97.94 117 LEU A N 1
ATOM 930 C CA . LEU A 1 117 ? -7.685 1.701 11.870 1.00 97.94 117 LEU A CA 1
ATOM 931 C C . LEU A 1 117 ? -6.302 2.326 11.625 1.00 97.94 117 LEU A C 1
ATOM 933 O O . LEU A 1 117 ? -6.086 3.481 11.989 1.00 97.94 117 LEU A O 1
ATOM 937 N N . GLU A 1 118 ? -5.380 1.606 10.981 1.00 97.31 118 GLU A N 1
ATOM 938 C CA . GLU A 1 118 ? -4.054 2.147 10.636 1.00 97.31 118 GLU A CA 1
ATOM 939 C C . GLU A 1 118 ? -4.154 3.332 9.665 1.00 97.31 118 GLU A C 1
ATOM 941 O O . GLU A 1 118 ? -3.466 4.342 9.825 1.00 97.31 118 GLU A O 1
ATOM 946 N N . GLN A 1 119 ? -5.070 3.262 8.699 1.00 95.44 119 GLN A N 1
ATOM 947 C CA . GLN A 1 119 ? -5.369 4.366 7.792 1.00 95.44 119 GLN A CA 1
ATOM 948 C C . GLN A 1 119 ? -5.882 5.600 8.546 1.00 95.44 119 GLN A C 1
ATOM 950 O O . GLN A 1 119 ? -5.382 6.704 8.323 1.00 95.44 119 GLN A O 1
ATOM 955 N N . ALA A 1 120 ? -6.844 5.429 9.456 1.00 95.00 120 ALA A N 1
ATOM 956 C CA . ALA A 1 120 ? -7.375 6.516 10.273 1.00 95.00 120 ALA A CA 1
ATOM 957 C C . ALA A 1 120 ? -6.285 7.142 11.155 1.00 95.00 120 ALA A C 1
ATOM 959 O O . ALA A 1 120 ? -6.219 8.366 11.272 1.00 95.00 120 ALA A O 1
ATOM 960 N N . PHE A 1 121 ? -5.391 6.320 11.713 1.00 93.88 121 PHE A N 1
ATOM 961 C CA . PHE A 1 121 ? -4.240 6.794 12.478 1.00 93.88 121 PHE A CA 1
ATOM 962 C C . PHE A 1 121 ? -3.296 7.647 11.621 1.00 93.88 121 PHE A C 1
ATOM 964 O O . PHE A 1 121 ? -2.960 8.765 12.008 1.00 93.88 121 PHE A O 1
ATOM 971 N N . ASN A 1 122 ? -2.916 7.167 10.433 1.00 91.81 122 ASN A N 1
ATOM 972 C CA . ASN A 1 122 ? -2.071 7.925 9.506 1.00 91.81 122 ASN A CA 1
ATOM 973 C C . ASN A 1 122 ? -2.727 9.239 9.065 1.00 91.81 122 ASN A C 1
ATOM 975 O O . ASN A 1 122 ? -2.057 10.270 8.983 1.00 91.81 122 ASN A O 1
ATOM 979 N N . HIS A 1 123 ? -4.035 9.216 8.804 1.00 91.38 123 HIS A N 1
ATOM 980 C CA . HIS A 1 123 ? -4.788 10.408 8.431 1.00 91.38 123 HIS A CA 1
ATOM 981 C C . HIS A 1 123 ? -4.820 11.430 9.573 1.00 91.38 123 HIS A C 1
ATOM 983 O O . HIS A 1 123 ? -4.515 12.598 9.349 1.00 91.38 123 HIS A O 1
ATOM 989 N N . ALA A 1 124 ? -5.093 10.993 10.806 1.00 91.69 124 ALA A N 1
ATOM 990 C CA . ALA A 1 124 ? -5.065 11.857 11.984 1.00 91.69 124 ALA A CA 1
ATOM 991 C C . ALA A 1 124 ? -3.666 12.436 12.249 1.00 91.69 124 ALA A C 1
ATOM 993 O O . ALA A 1 124 ? -3.541 13.617 12.558 1.00 91.69 124 ALA A O 1
ATOM 994 N N . TYR A 1 125 ? -2.611 11.634 12.078 1.00 89.88 125 TYR A N 1
ATOM 995 C CA . TYR A 1 125 ? -1.226 12.073 12.262 1.00 89.88 125 TYR A CA 1
ATOM 996 C C . TYR A 1 125 ? -0.804 13.158 11.259 1.00 89.88 125 TYR A C 1
ATOM 998 O O . TYR A 1 125 ? -0.007 14.034 11.588 1.00 89.88 125 TYR A O 1
ATOM 1006 N N . ARG A 1 126 ? -1.338 13.105 10.034 1.00 89.19 126 ARG A N 1
ATOM 1007 C CA . ARG A 1 126 ? -1.032 14.054 8.954 1.00 89.19 126 ARG A CA 1
ATOM 1008 C C . ARG A 1 126 ? -2.021 15.211 8.850 1.00 89.19 126 ARG A C 1
ATOM 1010 O O . ARG A 1 126 ? -1.785 16.130 8.065 1.00 89.19 126 ARG A O 1
ATOM 1017 N N . ALA A 1 127 ? -3.122 15.164 9.595 1.00 89.50 127 ALA A N 1
ATOM 1018 C CA . ALA A 1 127 ? -4.126 16.211 9.585 1.00 89.50 127 ALA A CA 1
ATOM 1019 C C . ALA A 1 127 ? -3.510 17.551 10.009 1.00 89.50 127 ALA A C 1
ATOM 1021 O O . ALA A 1 127 ? -2.619 17.618 10.859 1.00 89.50 127 ALA A O 1
ATOM 1022 N N . ALA A 1 128 ? -4.003 18.639 9.418 1.00 91.19 128 ALA A N 1
ATOM 1023 C CA . ALA A 1 128 ? -3.634 19.970 9.871 1.00 91.19 128 ALA A CA 1
ATOM 1024 C C . ALA A 1 128 ? -4.032 20.139 11.344 1.00 91.19 128 ALA A C 1
ATOM 1026 O O . ALA A 1 128 ? -5.104 19.695 11.762 1.00 91.19 128 ALA A O 1
ATOM 1027 N N . GLY A 1 129 ? -3.172 20.797 12.124 1.00 87.06 129 GLY A N 1
ATOM 1028 C CA . GLY A 1 129 ? -3.469 21.090 13.520 1.00 87.06 129 GLY A CA 1
ATOM 1029 C C . GLY A 1 129 ? -4.779 21.867 13.637 1.00 87.06 129 GLY A C 1
ATOM 1030 O O . GLY A 1 129 ? -4.953 22.900 12.991 1.00 87.06 129 GLY A O 1
ATOM 1031 N N . HIS A 1 130 ? -5.689 21.367 14.467 1.00 85.62 130 HIS A N 1
ATOM 1032 C CA . HIS A 1 130 ? -6.944 22.033 14.782 1.00 85.62 130 HIS A CA 1
ATOM 1033 C C . HIS A 1 130 ? -6.865 22.602 16.204 1.00 85.62 130 HIS A C 1
ATOM 1035 O O . HIS A 1 130 ? -6.319 21.929 17.087 1.00 85.62 130 HIS A O 1
ATOM 1041 N N . PRO A 1 131 ? -7.382 23.817 16.468 1.00 88.81 131 PRO A N 1
ATOM 1042 C CA . PRO A 1 131 ? -7.510 24.299 17.836 1.00 88.81 131 PRO A CA 1
ATOM 1043 C C . PRO A 1 131 ? -8.313 23.296 18.688 1.00 88.81 131 PRO A C 1
ATOM 1045 O O . PRO A 1 131 ? -9.250 22.677 18.171 1.00 88.81 131 PRO A O 1
ATOM 1048 N N . PRO A 1 132 ? -7.962 23.111 19.973 1.00 88.56 132 PRO A N 1
ATOM 1049 C CA . PRO A 1 132 ? -8.714 22.234 20.860 1.00 88.56 132 PRO A CA 1
ATOM 1050 C C . PRO A 1 132 ? -10.183 22.653 20.931 1.00 88.56 132 PRO A C 1
ATOM 1052 O O . PRO A 1 132 ? -10.479 23.845 20.999 1.00 88.56 132 PRO A O 1
ATOM 1055 N N . LEU A 1 133 ? -11.085 21.671 20.957 1.00 90.69 133 LEU A N 1
ATOM 1056 C CA . LEU A 1 133 ? -12.500 21.926 21.213 1.00 90.69 133 LEU A CA 1
ATOM 1057 C C . LEU A 1 133 ? -12.680 22.448 22.640 1.00 90.69 133 LEU A C 1
ATOM 1059 O O . LEU A 1 133 ? -12.107 21.901 23.588 1.00 90.69 133 LEU A O 1
ATOM 1063 N N . ALA A 1 134 ? -13.513 23.472 22.807 1.00 93.62 134 ALA A N 1
ATOM 1064 C CA . ALA A 1 134 ? -13.979 23.862 24.125 1.00 93.62 134 ALA A CA 1
ATOM 1065 C C . ALA A 1 134 ? -14.869 22.754 24.711 1.00 93.62 134 ALA A C 1
ATOM 1067 O O . ALA A 1 134 ? -15.553 22.027 23.989 1.00 93.62 134 ALA A O 1
ATOM 1068 N N . THR A 1 135 ? -14.930 22.648 26.040 1.00 91.25 135 THR A N 1
ATOM 1069 C CA . THR A 1 135 ? -15.701 21.593 26.725 1.00 91.25 135 THR A CA 1
ATOM 1070 C C . THR A 1 135 ? -17.173 21.551 26.296 1.00 91.25 135 THR A C 1
ATOM 1072 O O . THR A 1 135 ? -17.751 20.474 26.179 1.00 91.25 135 THR A O 1
ATOM 1075 N N . GLY A 1 136 ? -17.776 22.716 26.025 1.00 93.88 136 GLY A N 1
ATOM 1076 C CA . GLY A 1 136 ? -19.159 22.814 25.548 1.00 93.88 136 GLY A CA 1
ATOM 1077 C C . GLY A 1 136 ? -19.364 22.298 24.120 1.00 93.88 136 GLY A C 1
ATOM 1078 O O . GLY A 1 136 ? -20.433 21.779 23.822 1.00 93.88 136 GLY A O 1
ATOM 1079 N N . GLU A 1 137 ? -18.347 22.393 23.262 1.00 92.75 137 GLU A N 1
ATOM 1080 C CA . GLU A 1 137 ? -18.376 21.870 21.890 1.00 92.75 137 GLU A CA 1
ATOM 1081 C C . GLU A 1 137 ? -18.165 20.355 21.888 1.00 92.75 137 GLU A C 1
ATOM 1083 O O . GLU A 1 137 ? -18.869 19.631 21.188 1.00 92.75 137 GLU A O 1
ATOM 1088 N N . LEU A 1 138 ? -17.258 19.861 22.739 1.00 89.44 138 LEU A N 1
ATOM 1089 C CA . LEU A 1 138 ? -17.016 18.429 22.903 1.00 89.44 138 LEU A CA 1
ATOM 1090 C C . LEU A 1 138 ? -18.277 17.679 23.359 1.00 89.44 138 LEU A C 1
ATOM 1092 O O . LEU A 1 138 ? -18.541 16.581 22.882 1.00 89.44 138 LEU A O 1
ATOM 1096 N N . ALA A 1 139 ? -19.085 18.292 24.229 1.00 92.75 139 ALA A N 1
ATOM 1097 C CA . ALA A 1 139 ? -20.347 17.721 24.703 1.00 92.75 139 ALA A CA 1
ATOM 1098 C C . ALA A 1 139 ? -21.416 17.551 23.602 1.00 92.75 139 ALA A C 1
ATOM 1100 O O . ALA A 1 139 ? -22.411 16.869 23.837 1.00 92.75 139 ALA A O 1
ATOM 1101 N N . GLN A 1 140 ? -21.235 18.168 22.428 1.00 93.25 140 GLN A N 1
ATOM 1102 C CA . GLN A 1 140 ? -22.143 18.050 21.279 1.00 93.25 140 GLN A CA 1
ATOM 1103 C C . GLN A 1 140 ? -21.686 16.999 20.253 1.00 93.25 140 GLN A C 1
ATOM 1105 O O . GLN A 1 140 ? -22.403 16.743 19.285 1.00 93.25 140 GLN A O 1
ATOM 1110 N N . VAL A 1 141 ? -20.508 16.389 20.429 1.00 88.56 141 VAL A N 1
ATOM 1111 C CA . VAL A 1 141 ? -20.023 15.322 19.543 1.00 88.56 141 VAL A CA 1
ATOM 1112 C C . VAL A 1 141 ? -20.774 14.030 19.868 1.00 88.56 141 VAL A C 1
ATOM 1114 O O . VAL A 1 141 ? -20.788 13.587 21.016 1.00 88.56 141 VAL A O 1
ATOM 1117 N N . ALA A 1 142 ? -21.424 13.438 18.863 1.00 85.31 142 ALA A N 1
ATOM 1118 C CA . ALA A 1 142 ? -22.128 12.169 19.025 1.00 85.31 142 ALA A CA 1
ATOM 1119 C C . ALA A 1 142 ? -21.143 11.028 19.374 1.00 85.31 142 ALA A C 1
ATOM 1121 O O . ALA A 1 142 ? -20.021 11.045 18.860 1.00 85.31 142 ALA A O 1
ATOM 1122 N N . PRO A 1 143 ? -21.543 10.073 20.237 1.00 70.31 143 PRO A N 1
ATOM 1123 C CA . PRO A 1 143 ? -20.717 8.920 20.596 1.00 70.31 143 PRO A CA 1
ATOM 1124 C C . PRO A 1 143 ? -20.477 7.959 19.427 1.00 70.31 143 PRO A C 1
ATOM 1126 O O . PRO A 1 143 ? -21.357 7.860 18.538 1.00 70.31 143 PRO A O 1
#